Protein AF-A0A0N8K5C6-F1 (afdb_monomer_lite)

Secondary structure (DSSP, 8-state):
-GGGT---------SS-HHHHHHHHHHHHTTSS-HHHHHHHHHTT--SSPP--GGGGTS-TT--PPPP-

Radius of gyration: 12.55 Å; chains: 1; bounding box: 28×24×31 Å

pLDDT: mean 89.11, std 8.42, range [46.12, 97.25]

Foldseek 3Di:
DVVVVDDDDDDDDDPFPVVQLVVLVVCCVVVVDDPVVSQVSVVVSVDPADDFDQVVVVHDGSDDDDDDD

Structure (mmCIF, N/CA/C/O backbone):
data_AF-A0A0N8K5C6-F1
#
_entry.id   AF-A0A0N8K5C6-F1
#
loop_
_atom_site.group_PDB
_atom_site.id
_atom_site.type_symbol
_atom_site.label_atom_id
_atom_site.label_alt_id
_atom_site.label_comp_id
_atom_site.label_asym_id
_atom_site.label_entity_id
_atom_site.label_seq_id
_atom_site.pdbx_PDB_ins_code
_atom_site.Cartn_x
_atom_site.Cartn_y
_atom_site.Cartn_z
_atom_site.occupancy
_atom_site.B_iso_or_equiv
_atom_site.auth_seq_id
_atom_site.auth_comp_id
_atom_site.auth_asym_id
_atom_site.auth_atom_id
_atom_site.pdbx_PDB_model_num
ATOM 1 N N . MET A 1 1 ? -6.806 -4.161 -6.056 1.00 77.06 1 MET A N 1
ATOM 2 C CA . MET A 1 1 ? -5.926 -5.301 -5.687 1.00 77.06 1 MET A CA 1
ATOM 3 C C . MET A 1 1 ? -6.467 -6.638 -6.170 1.00 77.06 1 MET A C 1
ATOM 5 O O . MET A 1 1 ? -5.806 -7.262 -6.986 1.00 77.06 1 MET A O 1
ATOM 9 N N . ARG A 1 2 ? -7.678 -7.053 -5.773 1.00 81.06 2 ARG A N 1
ATOM 10 C 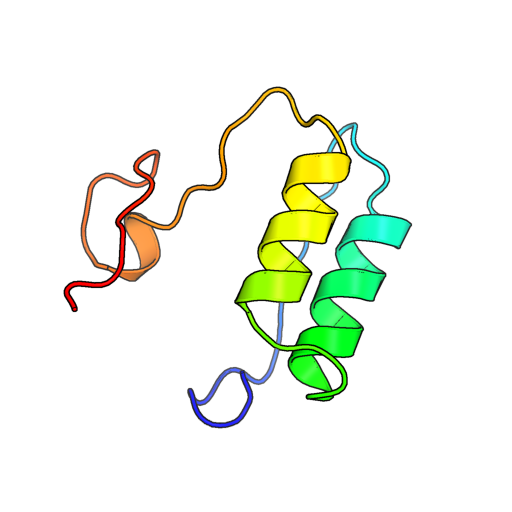CA . ARG A 1 2 ? -8.279 -8.312 -6.263 1.00 81.06 2 ARG A CA 1
ATOM 11 C C . ARG A 1 2 ? -8.399 -8.391 -7.789 1.00 81.06 2 ARG A C 1
ATOM 13 O O . ARG A 1 2 ? -8.076 -9.418 -8.363 1.00 81.06 2 ARG A O 1
ATOM 20 N N . ALA A 1 3 ? -8.771 -7.287 -8.444 1.00 84.00 3 ALA A N 1
ATOM 21 C CA . ALA A 1 3 ? -8.834 -7.202 -9.908 1.00 84.00 3 ALA A CA 1
ATOM 22 C C . ALA A 1 3 ? -7.480 -7.447 -10.612 1.00 84.00 3 ALA A C 1
ATOM 24 O O . ALA A 1 3 ? -7.460 -7.780 -11.787 1.00 84.00 3 ALA A O 1
ATOM 25 N N . MET A 1 4 ? -6.357 -7.311 -9.896 1.00 84.75 4 MET A N 1
ATOM 26 C CA . MET A 1 4 ? -5.012 -7.625 -10.397 1.00 84.75 4 MET A CA 1
ATOM 27 C C . MET A 1 4 ? -4.591 -9.075 -10.085 1.00 84.75 4 MET A C 1
ATOM 29 O O . MET A 1 4 ? -3.424 -9.412 -10.244 1.00 84.75 4 MET A O 1
ATOM 33 N N . GLY A 1 5 ? -5.492 -9.918 -9.565 1.00 88.56 5 GLY A N 1
ATOM 34 C CA . GLY A 1 5 ? -5.189 -11.295 -9.155 1.00 88.56 5 GLY A CA 1
ATOM 35 C C . GLY A 1 5 ? -4.472 -11.427 -7.805 1.00 88.56 5 GLY A C 1
ATOM 36 O O . GLY A 1 5 ? -4.101 -12.530 -7.414 1.00 88.56 5 GLY A O 1
ATOM 37 N N . VAL A 1 6 ? -4.287 -10.331 -7.060 1.00 86.38 6 VAL A N 1
ATOM 38 C CA . VAL A 1 6 ? -3.618 -10.357 -5.748 1.00 86.38 6 VAL A CA 1
ATOM 39 C C . VAL A 1 6 ? -4.583 -10.870 -4.677 1.00 86.38 6 VAL A C 1
ATOM 41 O O . VAL A 1 6 ? -5.586 -10.216 -4.374 1.00 86.38 6 VAL A O 1
ATOM 44 N N . SER A 1 7 ? -4.270 -12.029 -4.092 1.00 88.38 7 SER A N 1
ATOM 45 C CA . SER A 1 7 ? -5.071 -12.692 -3.049 1.00 88.38 7 SER A CA 1
ATOM 46 C C . SER A 1 7 ? -4.511 -12.528 -1.635 1.00 88.38 7 SER A C 1
ATOM 48 O O . SER A 1 7 ? -5.272 -12.582 -0.670 1.00 88.38 7 SER A O 1
ATOM 50 N N . ALA A 1 8 ? -3.204 -12.300 -1.507 1.00 88.69 8 ALA A N 1
ATOM 51 C CA . ALA A 1 8 ? -2.515 -12.148 -0.234 1.00 88.69 8 ALA A CA 1
ATOM 52 C C . ALA A 1 8 ? -1.490 -11.012 -0.304 1.00 88.69 8 ALA A C 1
ATOM 54 O O . ALA A 1 8 ? -0.880 -10.766 -1.343 1.00 88.69 8 ALA A O 1
ATOM 55 N N . LEU A 1 9 ? -1.292 -10.338 0.827 1.00 88.44 9 LEU A N 1
ATOM 56 C CA . LEU A 1 9 ? -0.253 -9.335 1.026 1.00 88.44 9 LEU A CA 1
ATOM 57 C C . LEU A 1 9 ? 0.600 -9.768 2.213 1.00 88.44 9 LEU A C 1
ATOM 59 O O . LEU A 1 9 ? 0.069 -10.150 3.255 1.00 88.44 9 LEU A O 1
ATOM 63 N N . ARG A 1 10 ? 1.921 -9.681 2.067 1.00 91.31 10 ARG A N 1
ATOM 64 C CA . ARG A 1 10 ? 2.859 -9.875 3.171 1.00 91.31 10 ARG A CA 1
ATOM 65 C C . ARG A 1 10 ? 3.397 -8.516 3.590 1.00 91.31 10 ARG A C 1
ATOM 67 O O . ARG A 1 10 ? 4.044 -7.843 2.796 1.00 91.31 10 ARG A O 1
ATOM 74 N N . LEU A 1 11 ? 3.162 -8.149 4.844 1.00 89.56 11 LEU A N 1
ATOM 75 C CA . LEU A 1 11 ? 3.804 -7.001 5.474 1.00 89.56 11 LEU A CA 1
ATOM 76 C C . LEU A 1 11 ? 4.973 -7.506 6.316 1.00 89.56 11 LEU A C 1
ATOM 78 O O . LEU A 1 11 ? 4.845 -8.500 7.031 1.00 89.56 11 LEU A O 1
ATOM 82 N N . VAL A 1 12 ? 6.121 -6.847 6.200 1.00 86.44 12 VAL A N 1
ATOM 83 C CA . VAL A 1 12 ? 7.313 -7.163 6.991 1.00 86.44 12 VAL A CA 1
ATOM 84 C C . VAL A 1 12 ? 7.450 -6.098 8.077 1.00 86.44 12 VAL A C 1
ATOM 86 O O . VAL A 1 12 ? 7.339 -4.917 7.745 1.00 86.44 12 VAL A O 1
ATOM 89 N N . PRO A 1 13 ? 7.667 -6.479 9.350 1.00 78.62 13 PRO A N 1
ATOM 90 C CA . PRO A 1 13 ? 7.839 -5.518 10.429 1.00 78.62 13 PRO A CA 1
ATOM 91 C C . PRO A 1 13 ? 8.978 -4.536 10.147 1.00 78.62 13 PRO A C 1
ATOM 93 O O . PRO A 1 13 ? 10.080 -4.938 9.774 1.00 78.62 13 PRO A O 1
ATOM 96 N N . GLN A 1 14 ? 8.701 -3.253 10.355 1.00 81.94 14 GLN A N 1
ATOM 97 C CA . GLN A 1 14 ? 9.682 -2.171 10.341 1.00 81.94 14 GLN A CA 1
ATOM 98 C C . GLN A 1 14 ? 9.496 -1.297 11.589 1.00 81.94 14 GLN A C 1
ATOM 100 O O . GLN A 1 14 ? 8.631 -1.573 12.417 1.00 81.94 14 GLN A O 1
ATOM 105 N N . ARG A 1 15 ? 10.309 -0.242 11.731 1.00 86.50 15 ARG A N 1
ATOM 106 C CA . ARG A 1 15 ? 10.211 0.712 12.853 1.00 86.50 15 ARG A CA 1
ATOM 107 C C . ARG A 1 15 ? 8.920 1.549 12.840 1.00 86.50 15 ARG A C 1
ATOM 109 O O . ARG A 1 15 ? 8.573 2.114 13.868 1.00 86.50 15 ARG A O 1
ATOM 116 N N . GLN A 1 16 ? 8.241 1.643 11.696 1.00 88.06 16 GLN A N 1
ATOM 117 C CA . GLN A 1 16 ? 7.014 2.426 11.534 1.00 88.06 16 GLN A CA 1
ATOM 118 C C . GLN A 1 16 ? 5.819 1.778 12.252 1.00 88.06 16 GLN A C 1
ATOM 120 O O . GLN A 1 16 ? 5.819 0.572 12.497 1.00 88.06 16 GLN A O 1
ATOM 125 N N . ASP A 1 17 ? 4.765 2.557 12.521 1.00 92.38 17 ASP A N 1
ATOM 126 C CA . ASP A 1 17 ? 3.461 2.031 12.942 1.00 92.38 17 ASP A CA 1
ATOM 127 C C . ASP A 1 17 ? 2.877 1.075 11.882 1.00 92.38 17 ASP A C 1
ATOM 129 O O . ASP A 1 17 ? 2.155 1.457 10.956 1.00 92.38 17 ASP A O 1
ATOM 133 N N . MET A 1 18 ? 3.185 -0.211 12.040 1.00 92.56 18 MET A N 1
ATOM 134 C CA . MET A 1 18 ? 2.734 -1.259 11.131 1.00 92.56 18 MET A CA 1
ATOM 135 C C . MET A 1 18 ? 1.230 -1.535 11.238 1.00 92.56 18 MET A C 1
ATOM 137 O O . MET A 1 18 ? 0.664 -2.112 10.309 1.00 92.56 18 MET A O 1
ATOM 141 N N . VAL A 1 19 ? 0.561 -1.114 12.320 1.00 94.25 19 VAL A N 1
ATOM 142 C CA . VAL A 1 19 ? -0.902 -1.209 12.434 1.00 94.25 19 VAL A CA 1
ATOM 143 C C . VAL A 1 19 ? -1.547 -0.182 11.512 1.00 94.25 19 VAL A C 1
ATOM 145 O O . VAL A 1 19 ? -2.473 -0.523 10.772 1.00 94.25 19 VAL A O 1
ATOM 148 N N . ALA A 1 20 ? -1.041 1.052 11.505 1.00 94.69 20 ALA A N 1
ATOM 149 C CA . ALA A 1 20 ? -1.491 2.084 10.577 1.00 94.69 20 ALA A CA 1
ATOM 150 C C . ALA A 1 20 ? -1.246 1.670 9.117 1.00 94.69 20 ALA A C 1
ATOM 152 O O . ALA A 1 20 ? -2.168 1.736 8.300 1.00 94.69 20 ALA A O 1
ATOM 153 N N . VAL A 1 21 ? -0.056 1.144 8.803 1.00 94.25 21 VAL A N 1
ATOM 154 C CA . VAL A 1 21 ? 0.261 0.609 7.465 1.00 94.25 21 VAL A CA 1
ATOM 155 C C . VAL A 1 21 ? -0.726 -0.494 7.070 1.00 94.25 21 VAL A C 1
ATOM 157 O O . VAL A 1 21 ? -1.332 -0.432 5.999 1.00 94.25 21 VAL A O 1
ATOM 160 N N . ALA A 1 22 ? -0.946 -1.485 7.940 1.00 95.38 22 ALA A N 1
ATOM 161 C CA . ALA A 1 22 ? -1.859 -2.590 7.660 1.00 95.38 22 ALA A CA 1
ATOM 162 C C . ALA A 1 22 ? -3.299 -2.120 7.405 1.00 95.38 22 ALA A C 1
ATOM 164 O O . ALA A 1 22 ? -3.957 -2.639 6.501 1.00 95.38 22 ALA A O 1
ATOM 165 N N . LYS A 1 23 ? -3.779 -1.113 8.148 1.00 96.56 23 LYS A N 1
ATOM 166 C CA . LYS A 1 23 ? -5.110 -0.522 7.940 1.00 96.56 23 LYS A CA 1
ATOM 167 C C . LYS A 1 23 ? -5.246 0.117 6.559 1.00 96.56 23 LYS A C 1
ATOM 169 O O . LYS A 1 23 ? -6.233 -0.159 5.882 1.00 96.56 23 LYS A O 1
ATOM 174 N N . VAL A 1 24 ? -4.252 0.889 6.110 1.00 96.00 24 VAL A N 1
ATOM 175 C CA . VAL A 1 24 ? -4.266 1.501 4.768 1.00 96.00 24 VAL A CA 1
ATOM 176 C C . VAL A 1 24 ? -4.388 0.428 3.682 1.00 96.00 24 VAL A C 1
ATOM 178 O O . VAL A 1 24 ? -5.269 0.506 2.825 1.00 96.00 24 VAL A O 1
ATOM 181 N N . PHE A 1 25 ? -3.565 -0.625 3.747 1.00 94.00 25 PHE A N 1
ATOM 182 C CA . PHE A 1 25 ? -3.636 -1.728 2.783 1.00 94.00 25 PHE A CA 1
ATOM 183 C C . PHE A 1 25 ? -4.970 -2.484 2.846 1.00 94.00 25 PHE A C 1
ATOM 185 O O . PHE A 1 25 ? -5.518 -2.839 1.802 1.00 94.00 25 PHE A O 1
ATOM 192 N N . ALA A 1 26 ? -5.517 -2.712 4.042 1.00 94.25 26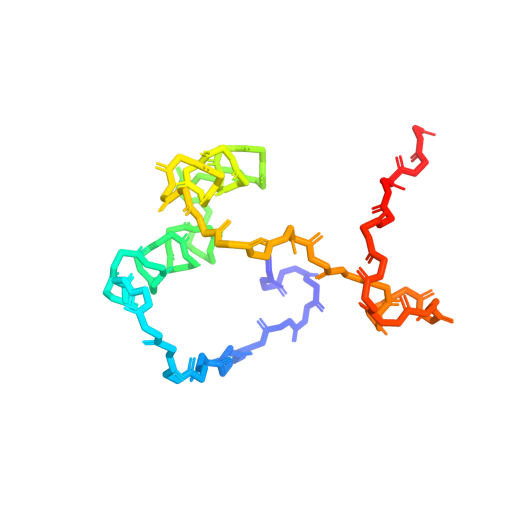 ALA A N 1
ATOM 193 C CA . ALA A 1 26 ? -6.804 -3.380 4.212 1.00 94.25 26 ALA A CA 1
ATOM 194 C C . ALA A 1 26 ? -7.970 -2.560 3.631 1.00 94.25 26 ALA A C 1
ATOM 196 O O . ALA A 1 26 ? -8.865 -3.126 3.001 1.00 94.25 26 ALA A O 1
ATOM 197 N N . GLU A 1 27 ? -7.970 -1.237 3.805 1.00 96.19 27 GLU A N 1
ATOM 198 C CA . GLU A 1 27 ? -8.980 -0.345 3.225 1.00 96.19 27 GLU A CA 1
ATOM 199 C C . GLU A 1 27 ? -8.890 -0.276 1.701 1.00 96.19 27 GLU A C 1
ATOM 201 O O . GLU A 1 27 ? -9.918 -0.390 1.029 1.00 96.19 27 GLU A O 1
ATOM 206 N N . LEU A 1 28 ? -7.677 -0.184 1.150 1.00 94.00 28 LEU A N 1
ATOM 207 C CA . LEU A 1 28 ? -7.450 -0.214 -0.295 1.00 94.00 28 LEU A CA 1
ATOM 208 C C . LEU A 1 28 ? -7.864 -1.565 -0.905 1.00 94.00 28 LEU A C 1
ATOM 210 O O . LEU A 1 28 ? -8.502 -1.620 -1.957 1.00 94.00 28 LEU A O 1
ATOM 214 N N . ALA A 1 29 ? -7.547 -2.680 -0.237 1.00 92.00 29 ALA A N 1
ATOM 215 C CA . ALA A 1 29 ? -7.950 -4.018 -0.672 1.00 92.00 29 ALA A CA 1
ATOM 216 C C . ALA A 1 29 ? -9.474 -4.217 -0.634 1.00 92.00 29 ALA A C 1
ATOM 218 O O . ALA A 1 29 ? -10.015 -4.949 -1.468 1.00 92.00 29 ALA A O 1
ATOM 219 N N . ALA A 1 30 ? -10.152 -3.554 0.307 1.00 92.94 30 ALA A N 1
ATOM 220 C CA . ALA A 1 30 ? -11.606 -3.509 0.424 1.00 92.94 30 ALA A CA 1
ATOM 221 C C . ALA A 1 30 ? -12.268 -2.444 -0.473 1.00 92.94 30 ALA A C 1
ATOM 223 O O . ALA A 1 30 ? -13.480 -2.269 -0.381 1.00 92.94 30 ALA A O 1
ATOM 224 N N . ALA A 1 31 ? -11.497 -1.740 -1.313 1.00 92.50 31 ALA A N 1
ATOM 225 C CA . ALA A 1 31 ? -11.964 -0.655 -2.181 1.00 92.50 31 ALA A CA 1
ATOM 226 C C . ALA A 1 31 ? -12.695 0.486 -1.439 1.00 92.50 31 ALA A C 1
ATOM 228 O O . ALA A 1 31 ? -13.553 1.150 -2.012 1.00 92.50 31 ALA A O 1
ATOM 229 N N . ARG A 1 32 ? -12.357 0.719 -0.162 1.00 96.31 32 ARG A N 1
ATOM 230 C CA . ARG A 1 32 ? -12.888 1.842 0.636 1.00 96.31 32 ARG A CA 1
ATOM 231 C C . ARG A 1 32 ? -12.146 3.154 0.388 1.00 96.31 32 ARG A C 1
ATOM 233 O O . ARG A 1 32 ? -12.697 4.218 0.638 1.00 96.31 32 ARG A O 1
ATOM 240 N N . ILE A 1 33 ? -10.908 3.055 -0.082 1.00 97.25 33 ILE A N 1
ATOM 241 C CA . ILE A 1 33 ? -10.062 4.164 -0.528 1.00 97.25 33 ILE A CA 1
ATOM 242 C C . ILE A 1 33 ? -9.426 3.784 -1.865 1.00 97.25 33 ILE A C 1
ATOM 244 O O . ILE A 1 33 ? -9.322 2.595 -2.189 1.00 97.25 33 ILE A O 1
ATOM 248 N N . ASP A 1 34 ? -8.985 4.778 -2.629 1.00 93.75 34 ASP A N 1
ATOM 249 C CA . ASP A 1 34 ? -8.224 4.563 -3.855 1.00 93.75 34 ASP A CA 1
ATOM 250 C C . ASP A 1 34 ? -6.704 4.575 -3.606 1.00 93.75 34 ASP A C 1
ATOM 252 O O . ASP A 1 34 ? -6.217 4.724 -2.481 1.00 93.75 34 ASP A O 1
ATOM 256 N N . GLY A 1 35 ? -5.933 4.362 -4.675 1.00 91.25 35 GLY A N 1
ATOM 257 C CA . GLY A 1 35 ? -4.475 4.338 -4.592 1.00 91.25 35 GLY A CA 1
ATOM 258 C C . GLY A 1 35 ? -3.847 5.701 -4.282 1.00 91.25 35 GLY A C 1
ATOM 259 O O . GLY A 1 35 ? -2.759 5.731 -3.710 1.00 91.25 35 GLY A O 1
ATOM 260 N N . GLN A 1 36 ? -4.505 6.808 -4.638 1.00 93.25 36 GLN A N 1
ATOM 261 C CA . GLN A 1 36 ? -3.995 8.155 -4.388 1.00 93.25 36 GLN A CA 1
ATOM 262 C C . GLN A 1 36 ? -4.127 8.505 -2.905 1.00 93.25 36 GLN A C 1
ATOM 264 O O . GLN A 1 36 ? -3.152 8.929 -2.287 1.00 93.25 36 GLN A O 1
ATOM 269 N N . GLU A 1 37 ? -5.293 8.242 -2.322 1.00 96.88 37 GLU A N 1
ATOM 270 C CA . GLU A 1 37 ? -5.553 8.407 -0.893 1.00 96.88 37 GLU A CA 1
ATOM 271 C C . GLU A 1 37 ? -4.650 7.490 -0.055 1.00 96.88 37 GLU A C 1
ATOM 273 O O . GLU A 1 37 ? -4.052 7.921 0.931 1.00 96.88 37 GLU A O 1
ATOM 278 N N . ALA A 1 38 ? -4.477 6.229 -0.467 1.00 94.94 38 ALA A N 1
ATOM 279 C CA . ALA A 1 38 ? -3.564 5.313 0.212 1.00 94.94 38 ALA A CA 1
ATOM 280 C C . ALA A 1 38 ? -2.112 5.826 0.204 1.00 94.94 38 ALA A C 1
ATOM 282 O O . ALA A 1 38 ? -1.443 5.776 1.237 1.00 94.94 38 ALA A O 1
ATOM 283 N N . ALA A 1 39 ? -1.632 6.344 -0.933 1.00 92.50 39 ALA A N 1
ATOM 284 C CA . ALA A 1 39 ? -0.295 6.923 -1.039 1.00 92.50 39 ALA A CA 1
ATOM 285 C C . ALA A 1 39 ? -0.137 8.161 -0.144 1.00 92.50 39 ALA A C 1
ATOM 287 O O . ALA A 1 39 ? 0.836 8.241 0.600 1.00 92.50 39 ALA A O 1
ATOM 288 N N . ALA A 1 40 ? -1.115 9.071 -0.145 1.00 94.12 40 ALA A N 1
ATOM 289 C CA . ALA A 1 40 ? -1.095 10.265 0.699 1.00 94.12 40 ALA A CA 1
ATOM 290 C C . ALA A 1 40 ? -1.037 9.918 2.197 1.00 94.12 40 ALA A C 1
ATOM 292 O O . ALA A 1 40 ? -0.256 10.507 2.944 1.00 94.12 40 ALA A O 1
ATOM 293 N N . ARG A 1 41 ? -1.811 8.918 2.638 1.00 95.62 41 ARG A N 1
ATOM 294 C CA . ARG A 1 41 ? -1.785 8.445 4.032 1.00 95.62 41 ARG A CA 1
ATOM 295 C C . ARG A 1 41 ? -0.453 7.823 4.424 1.00 95.62 41 ARG A C 1
ATOM 297 O O . ARG A 1 41 ? -0.023 8.013 5.554 1.00 95.62 41 ARG A O 1
ATOM 304 N N . LEU A 1 42 ? 0.181 7.073 3.522 1.00 92.50 42 LEU A N 1
ATOM 305 C CA . LEU A 1 42 ? 1.508 6.504 3.764 1.00 92.50 42 LEU A CA 1
ATOM 306 C C . LEU A 1 42 ? 2.580 7.599 3.811 1.00 92.50 42 LEU A C 1
ATOM 308 O O . LEU A 1 42 ? 3.402 7.591 4.722 1.00 92.50 42 LEU A O 1
ATOM 312 N N . ASP A 1 43 ? 2.542 8.572 2.898 1.00 91.38 43 ASP A N 1
ATOM 313 C CA . ASP A 1 43 ? 3.478 9.704 2.890 1.00 91.38 43 ASP A CA 1
ATOM 314 C C . ASP A 1 43 ? 3.350 10.544 4.183 1.00 91.38 43 ASP A C 1
ATOM 316 O O . ASP A 1 43 ? 4.355 10.956 4.767 1.00 91.38 43 ASP A O 1
ATOM 320 N N . ALA A 1 44 ? 2.130 10.712 4.710 1.00 93.75 44 ALA A N 1
ATOM 321 C CA . ALA A 1 44 ? 1.873 11.405 5.977 1.00 93.75 44 ALA A CA 1
ATOM 322 C C . ALA A 1 44 ? 2.466 10.705 7.218 1.00 93.75 44 ALA A C 1
ATOM 324 O O . ALA A 1 44 ? 2.578 11.331 8.271 1.00 93.75 44 ALA A O 1
ATOM 325 N N . MET A 1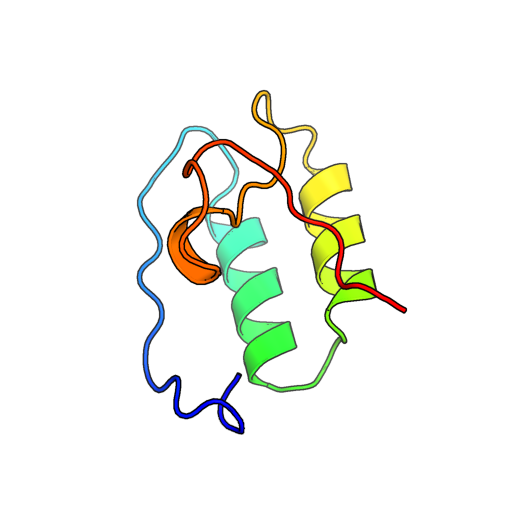 45 ? 2.878 9.435 7.114 1.00 92.06 45 MET A N 1
ATOM 326 C CA . MET A 1 45 ? 3.562 8.718 8.200 1.00 92.06 45 MET A CA 1
ATOM 327 C C . MET A 1 45 ? 5.038 9.121 8.354 1.00 92.06 45 MET A C 1
ATOM 329 O O . MET A 1 45 ? 5.677 8.658 9.297 1.00 92.06 45 MET A O 1
ATOM 333 N N . GLN A 1 46 ? 5.567 9.962 7.451 1.00 87.25 46 GLN A N 1
ATOM 334 C CA . GLN A 1 46 ? 6.931 10.509 7.492 1.00 87.25 46 GLN A CA 1
ATOM 335 C C . GLN A 1 46 ? 8.021 9.429 7.605 1.00 87.25 46 GLN A C 1
ATOM 337 O O . GLN A 1 46 ? 8.956 9.540 8.393 1.00 87.25 46 GLN A O 1
ATOM 342 N N . MET A 1 47 ? 7.890 8.363 6.813 1.00 86.69 47 MET A N 1
ATOM 343 C CA . MET A 1 47 ? 8.896 7.303 6.737 1.00 86.69 47 MET A CA 1
ATOM 344 C C . MET A 1 47 ? 10.203 7.824 6.115 1.00 86.69 47 MET A C 1
ATOM 346 O O . MET A 1 47 ? 10.172 8.559 5.131 1.00 86.69 47 MET A O 1
ATOM 350 N N . ASP A 1 48 ? 11.353 7.377 6.638 1.00 86.56 48 ASP A N 1
ATOM 351 C CA . ASP A 1 48 ? 12.687 7.766 6.137 1.00 86.56 48 ASP A CA 1
ATOM 352 C C . ASP A 1 48 ? 12.902 7.402 4.654 1.00 86.56 48 ASP A C 1
ATOM 354 O O . ASP A 1 48 ? 13.658 8.053 3.932 1.00 86.56 48 ASP A O 1
ATOM 358 N N . ALA A 1 49 ? 12.262 6.320 4.202 1.00 84.62 49 ALA A N 1
ATOM 359 C CA . ALA A 1 49 ? 12.365 5.821 2.841 1.00 84.62 49 ALA A CA 1
ATOM 360 C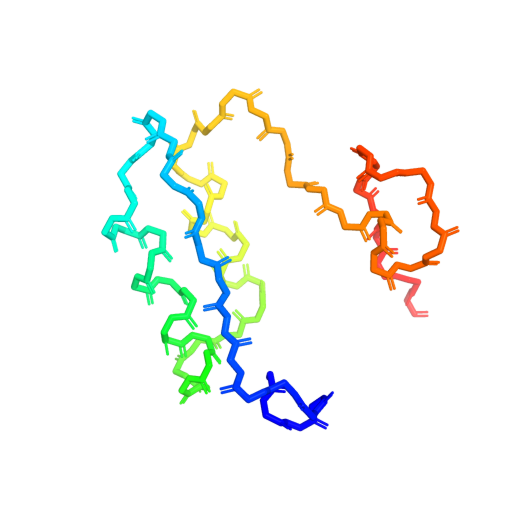 C . ALA A 1 49 ? 11.181 6.284 1.989 1.00 84.62 49 ALA A C 1
ATOM 362 O O . ALA A 1 49 ? 10.028 6.260 2.418 1.00 84.62 49 ALA A O 1
ATOM 363 N N . THR A 1 50 ? 11.466 6.625 0.734 1.00 84.50 50 THR A N 1
ATOM 364 C CA . THR A 1 50 ? 10.420 6.911 -0.251 1.00 84.50 50 THR A CA 1
ATOM 365 C C . THR A 1 50 ? 9.724 5.628 -0.704 1.00 84.50 50 THR A C 1
ATOM 367 O O . THR A 1 50 ? 10.307 4.539 -0.708 1.00 84.50 50 THR A O 1
ATOM 370 N N . PHE A 1 51 ? 8.461 5.752 -1.119 1.00 87.19 51 PHE A N 1
ATOM 371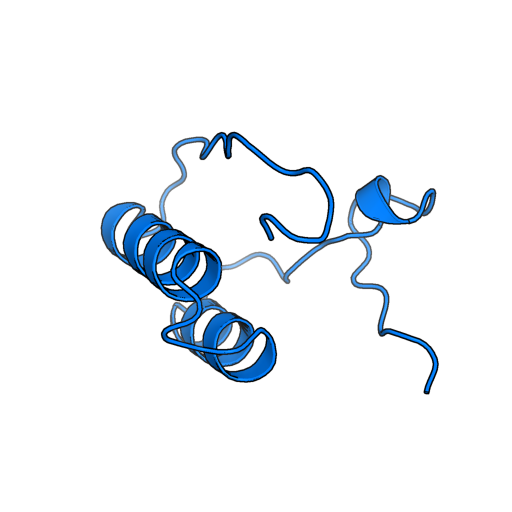 C CA . PHE A 1 51 ? 7.728 4.638 -1.713 1.00 87.19 51 PHE A CA 1
ATOM 372 C C . PHE A 1 51 ? 8.451 4.111 -2.959 1.00 87.19 51 PHE A C 1
ATOM 374 O O . PHE A 1 51 ? 8.757 4.880 -3.868 1.00 87.19 51 PHE A O 1
ATOM 381 N N . SER A 1 52 ? 8.664 2.798 -3.027 1.00 90.69 52 SER A N 1
ATOM 382 C CA . SER A 1 52 ? 9.350 2.134 -4.136 1.00 90.69 52 SER A CA 1
ATOM 383 C C . SER A 1 52 ? 8.469 1.052 -4.760 1.00 90.69 52 SER A C 1
ATOM 385 O O . SER A 1 52 ? 7.756 0.323 -4.071 1.00 90.69 52 SER A O 1
ATOM 387 N N . ASN A 1 53 ? 8.485 0.971 -6.091 1.00 92.44 53 ASN A N 1
ATOM 388 C CA . ASN A 1 53 ? 7.695 0.011 -6.870 1.00 92.44 53 ASN A CA 1
ATOM 389 C C . ASN A 1 53 ? 8.431 -0.504 -8.119 1.00 92.44 53 ASN A C 1
ATOM 391 O O . ASN A 1 53 ? 7.814 -1.180 -8.939 1.00 92.44 53 ASN A O 1
ATOM 395 N N . GLY A 1 54 ? 9.730 -0.223 -8.273 1.00 93.00 54 GLY A N 1
ATOM 396 C CA . GLY A 1 54 ? 10.501 -0.638 -9.447 1.00 93.00 54 GLY A CA 1
ATOM 397 C C . GLY A 1 54 ? 10.457 -2.148 -9.696 1.00 93.00 54 GLY A C 1
ATOM 398 O O . GLY A 1 54 ? 10.194 -2.567 -10.819 1.00 93.00 54 GLY A O 1
ATOM 399 N N . PHE A 1 55 ? 10.568 -2.967 -8.641 1.00 91.38 55 PHE A N 1
ATOM 400 C CA . PHE A 1 55 ? 10.500 -4.432 -8.755 1.00 91.38 55 PHE A CA 1
ATOM 401 C C . PHE A 1 55 ? 9.195 -4.928 -9.385 1.00 91.38 55 PHE A C 1
ATOM 403 O O . PHE A 1 55 ? 9.205 -5.902 -10.130 1.00 91.38 55 PHE A O 1
ATOM 410 N N . TRP A 1 56 ? 8.077 -4.254 -9.105 1.00 87.62 56 TRP A N 1
ATOM 411 C CA . TRP A 1 56 ? 6.778 -4.606 -9.677 1.00 87.62 56 TRP A CA 1
ATOM 412 C C . TRP A 1 56 ? 6.723 -4.363 -11.193 1.00 87.62 56 TRP A C 1
ATOM 414 O O . TRP A 1 56 ? 5.948 -5.006 -11.894 1.00 87.62 56 TRP A O 1
ATOM 424 N N . LEU A 1 57 ? 7.549 -3.446 -11.699 1.00 90.25 57 LEU A N 1
ATOM 425 C CA . LEU A 1 57 ? 7.552 -2.996 -13.091 1.00 90.25 57 LEU A CA 1
ATOM 426 C C . LEU A 1 57 ? 8.780 -3.476 -13.880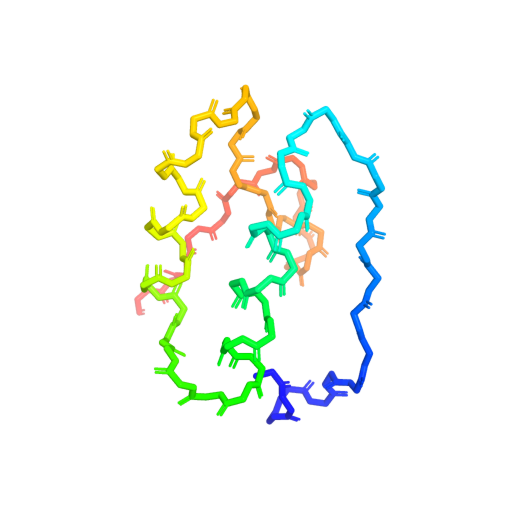 1.00 90.25 57 LEU A C 1
ATOM 428 O O . LEU A 1 57 ? 8.987 -3.019 -14.997 1.00 90.25 57 LEU A O 1
ATOM 432 N N . GLY A 1 58 ? 9.589 -4.384 -13.322 1.00 92.88 58 GLY A N 1
ATOM 433 C CA . GLY A 1 58 ? 10.814 -4.868 -13.973 1.00 92.88 58 GLY A CA 1
ATOM 434 C C . GLY A 1 58 ? 11.970 -3.859 -13.978 1.00 92.88 58 GLY A C 1
ATOM 435 O O . GLY A 1 58 ? 12.938 -4.041 -14.707 1.00 92.88 58 GLY A O 1
ATOM 436 N N . GLU A 1 59 ? 11.882 -2.816 -13.154 1.00 94.06 59 GLU A N 1
ATOM 437 C CA . GLU A 1 59 ? 12.873 -1.748 -13.021 1.00 94.06 59 GLU A CA 1
ATOM 438 C C . GLU A 1 59 ? 13.719 -1.911 -11.748 1.00 94.06 59 GLU A C 1
ATOM 440 O O . GLU A 1 59 ? 13.430 -2.734 -10.872 1.00 94.06 59 GLU A O 1
ATOM 445 N N . ALA A 1 60 ? 14.758 -1.079 -11.601 1.00 93.38 60 ALA A N 1
ATOM 446 C CA . ALA A 1 60 ? 15.572 -1.052 -10.386 1.00 93.38 60 ALA A CA 1
ATOM 447 C C . ALA A 1 60 ? 14.699 -0.841 -9.133 1.00 93.38 60 ALA A C 1
ATOM 449 O O . ALA A 1 60 ? 13.989 0.157 -9.005 1.00 93.38 60 ALA A O 1
ATOM 450 N N . GLY A 1 61 ? 14.775 -1.785 -8.190 1.00 91.38 61 GLY A N 1
ATOM 451 C CA . GLY A 1 61 ? 13.781 -1.958 -7.129 1.00 91.38 61 GLY A CA 1
ATOM 452 C C . GLY A 1 61 ? 13.549 -0.762 -6.210 1.00 91.38 61 GLY A C 1
ATOM 453 O O . GLY A 1 61 ? 12.414 -0.524 -5.810 1.00 91.38 61 GLY A O 1
ATOM 454 N N . TYR A 1 62 ? 14.595 0.017 -5.923 1.00 90.75 62 TYR A N 1
ATOM 455 C CA . TYR A 1 62 ? 14.513 1.203 -5.064 1.00 90.75 62 TYR A CA 1
ATOM 456 C C . TYR A 1 62 ? 13.781 2.382 -5.723 1.00 90.75 62 TYR A C 1
ATOM 458 O O . TYR A 1 62 ? 13.476 3.369 -5.055 1.00 90.75 62 TYR A O 1
ATOM 466 N N . ARG A 1 63 ? 13.522 2.321 -7.036 1.00 91.81 63 ARG A N 1
ATOM 467 C CA . ARG A 1 63 ? 12.897 3.424 -7.763 1.00 91.81 63 ARG A CA 1
ATOM 468 C C . ARG A 1 63 ? 11.404 3.501 -7.464 1.00 91.81 63 ARG A C 1
ATOM 470 O O . ARG A 1 63 ? 10.695 2.492 -7.430 1.00 91.81 63 ARG A O 1
ATOM 477 N N . ARG A 1 64 ? 10.925 4.739 -7.360 1.00 90.81 64 ARG A N 1
ATOM 478 C CA . ARG A 1 64 ? 9.524 5.093 -7.581 1.00 90.81 64 ARG A CA 1
ATOM 479 C C . ARG A 1 64 ? 9.331 5.357 -9.069 1.00 90.81 64 ARG A C 1
ATOM 481 O O . ARG A 1 64 ? 9.898 6.301 -9.613 1.00 90.81 64 ARG A O 1
ATOM 488 N N . ILE A 1 65 ? 8.540 4.527 -9.725 1.00 90.62 65 ILE A N 1
ATOM 489 C CA . ILE A 1 65 ? 8.136 4.693 -11.116 1.00 90.62 65 ILE A CA 1
ATOM 490 C C . ILE A 1 65 ? 6.722 5.268 -11.112 1.00 90.62 65 ILE A C 1
ATOM 492 O O . ILE A 1 65 ? 5.784 4.652 -10.592 1.00 90.62 65 ILE A O 1
ATOM 496 N N . ALA A 1 66 ? 6.582 6.474 -11.660 1.00 84.06 66 ALA A N 1
ATOM 497 C CA . ALA A 1 66 ? 5.279 7.062 -11.926 1.00 84.06 66 ALA A CA 1
ATOM 498 C C . ALA A 1 66 ? 4.601 6.283 -13.058 1.00 84.06 66 ALA A C 1
ATOM 500 O O . ALA A 1 66 ? 5.258 5.847 -14.005 1.00 84.06 66 ALA A O 1
ATOM 501 N N . ARG A 1 67 ? 3.284 6.097 -12.965 1.00 68.81 67 ARG A N 1
ATOM 502 C CA . ARG A 1 67 ? 2.520 5.539 -14.080 1.00 68.81 67 ARG A CA 1
ATOM 503 C C . ARG A 1 67 ? 2.612 6.530 -15.246 1.00 68.81 67 ARG A C 1
ATOM 505 O O . ARG A 1 67 ? 2.406 7.720 -15.024 1.00 68.81 67 ARG A O 1
ATOM 512 N N . ALA A 1 68 ? 2.946 6.054 -16.445 1.00 54.56 68 ALA A N 1
ATOM 513 C CA . ALA A 1 68 ? 2.796 6.870 -17.645 1.00 54.56 68 ALA A CA 1
ATOM 514 C C . ALA A 1 68 ? 1.309 7.218 -17.810 1.00 54.56 68 ALA A C 1
ATOM 516 O O . ALA A 1 68 ? 0.457 6.351 -17.585 1.00 54.56 68 ALA A O 1
ATOM 517 N N . SER A 1 69 ? 1.039 8.492 -18.098 1.00 46.12 69 SER A N 1
ATOM 518 C CA . SER A 1 69 ? -0.296 9.050 -18.324 1.00 46.12 69 SER A CA 1
ATOM 519 C C . SER A 1 69 ? -1.041 8.337 -19.445 1.00 46.12 69 SER A C 1
ATOM 521 O O . SER A 1 69 ? -0.383 8.001 -20.455 1.00 46.12 69 SER A O 1
#

Sequence (69 aa):
MRAMGVSALRLVPQRQDMVAVAKVFAELAAARIDGQEAAARLDAMQMDATFSNGFWLGEAGYRRIARAS